Protein AF-A0A1I1U5P0-F1 (afdb_monomer)

pLDDT: mean 85.08, std 10.51, range [48.75, 95.44]

Structure (mmCIF, N/CA/C/O backbone):
data_AF-A0A1I1U5P0-F1
#
_entry.id   AF-A0A1I1U5P0-F1
#
loop_
_atom_site.group_PDB
_atom_site.id
_atom_site.type_symbol
_atom_site.label_atom_id
_atom_site.label_alt_id
_atom_site.label_comp_id
_atom_site.label_asym_id
_atom_site.label_entity_id
_atom_site.label_seq_id
_atom_site.pdbx_PDB_ins_code
_atom_site.Cartn_x
_atom_site.Cartn_y
_atom_site.Cartn_z
_atom_site.occupancy
_atom_site.B_iso_or_equiv
_atom_site.auth_seq_id
_atom_site.auth_comp_id
_atom_site.auth_asym_id
_atom_site.auth_atom_id
_atom_site.pdbx_PDB_model_num
ATOM 1 N N . MET A 1 1 ? -3.506 0.419 19.852 1.00 62.25 1 MET A N 1
ATOM 2 C CA . MET A 1 1 ? -2.044 0.304 19.622 1.00 62.25 1 MET A CA 1
ATOM 3 C C . MET A 1 1 ? -1.737 -0.505 18.362 1.00 62.25 1 MET A C 1
ATOM 5 O O . MET A 1 1 ? -1.015 0.006 17.521 1.00 62.25 1 MET A O 1
ATOM 9 N N . TYR A 1 2 ? -2.339 -1.690 18.189 1.00 79.56 2 TYR A N 1
ATOM 10 C CA . TYR A 1 2 ? -2.153 -2.551 17.010 1.00 79.56 2 TYR A CA 1
ATOM 11 C C . TYR A 1 2 ? -2.487 -1.866 15.668 1.00 79.56 2 TYR A C 1
ATOM 13 O O . TYR A 1 2 ? -1.606 -1.749 14.824 1.00 79.56 2 TYR A O 1
ATOM 21 N N . TYR A 1 3 ? -3.692 -1.298 15.516 1.00 82.94 3 TYR A N 1
ATOM 22 C CA . TYR A 1 3 ? -4.115 -0.621 14.277 1.00 82.94 3 TYR A CA 1
ATOM 23 C C . TYR A 1 3 ? -3.180 0.520 13.841 1.00 82.94 3 TYR A C 1
ATOM 25 O O . TYR A 1 3 ? -2.839 0.634 12.667 1.00 82.94 3 TYR A O 1
ATOM 33 N N . ASN A 1 4 ? -2.673 1.309 14.794 1.00 86.25 4 ASN A N 1
ATOM 34 C CA . ASN A 1 4 ? -1.727 2.390 14.511 1.00 86.25 4 ASN A CA 1
ATOM 35 C C . ASN A 1 4 ? -0.380 1.866 13.972 1.00 86.25 4 ASN A C 1
ATOM 37 O O . ASN A 1 4 ? 0.162 2.409 13.012 1.00 86.25 4 ASN A O 1
ATOM 41 N N . THR A 1 5 ? 0.160 0.793 14.560 1.00 88.62 5 THR A N 1
ATOM 42 C CA . THR A 1 5 ? 1.395 0.162 14.068 1.00 88.62 5 THR A CA 1
ATOM 43 C C . THR A 1 5 ? 1.190 -0.443 12.680 1.00 88.62 5 THR A C 1
ATOM 45 O O . THR A 1 5 ? 2.009 -0.208 11.792 1.00 88.62 5 THR A O 1
ATOM 48 N N . THR A 1 6 ? 0.076 -1.145 12.458 1.00 90.12 6 THR A N 1
ATOM 49 C CA . THR A 1 6 ? -0.260 -1.734 11.154 1.00 90.12 6 THR A CA 1
ATOM 50 C C . THR A 1 6 ? -0.375 -0.663 10.069 1.00 90.12 6 THR A C 1
ATOM 52 O O . THR A 1 6 ? 0.238 -0.801 9.013 1.00 90.12 6 THR A O 1
ATOM 55 N N . ARG A 1 7 ? -1.058 0.458 10.341 1.00 91.56 7 ARG A N 1
ATOM 56 C CA . ARG A 1 7 ? -1.142 1.592 9.401 1.00 91.56 7 ARG A CA 1
ATOM 57 C C . ARG A 1 7 ? 0.231 2.162 9.046 1.00 91.56 7 ARG A C 1
ATOM 59 O O . ARG A 1 7 ? 0.498 2.397 7.873 1.00 91.56 7 ARG A O 1
ATOM 66 N N . LYS A 1 8 ? 1.130 2.333 10.024 1.00 93.12 8 LYS A N 1
ATOM 67 C CA . LYS A 1 8 ? 2.503 2.807 9.761 1.00 93.12 8 LYS A CA 1
ATOM 68 C C . LYS A 1 8 ? 3.268 1.876 8.822 1.00 93.12 8 LYS A C 1
ATOM 70 O O . LYS A 1 8 ? 3.909 2.362 7.896 1.00 93.12 8 LYS A O 1
ATOM 75 N N . ILE A 1 9 ? 3.177 0.561 9.029 1.00 93.38 9 ILE A N 1
ATOM 76 C CA . ILE A 1 9 ? 3.821 -0.427 8.148 1.00 93.38 9 ILE A CA 1
ATOM 77 C C . ILE A 1 9 ? 3.258 -0.317 6.727 1.00 93.38 9 ILE A C 1
ATOM 79 O O . ILE A 1 9 ? 4.020 -0.277 5.763 1.00 93.38 9 ILE A O 1
ATOM 83 N N . LEU A 1 10 ? 1.935 -0.201 6.593 1.00 93.00 10 LEU A N 1
ATOM 84 C CA . LEU A 1 10 ? 1.284 -0.055 5.291 1.00 93.00 10 LEU A CA 1
ATOM 85 C C . LEU A 1 10 ? 1.695 1.238 4.576 1.00 93.00 10 LEU A C 1
ATOM 87 O O . LEU A 1 10 ? 1.953 1.202 3.375 1.00 93.00 10 LEU A O 1
ATOM 91 N N . TYR A 1 11 ? 1.849 2.354 5.293 1.00 94.44 11 TYR A N 1
ATOM 92 C CA . TYR A 1 11 ? 2.384 3.586 4.706 1.00 94.44 11 TYR A CA 1
ATOM 93 C C . TYR A 1 11 ? 3.827 3.429 4.223 1.00 94.44 11 TYR A C 1
ATOM 95 O O . TYR A 1 11 ? 4.143 3.872 3.121 1.00 94.44 11 TYR A O 1
ATOM 103 N N . VAL A 1 12 ? 4.691 2.763 4.995 1.00 94.88 12 VAL A N 1
ATOM 104 C CA . VAL A 1 12 ? 6.068 2.464 4.562 1.00 94.88 12 VAL A CA 1
ATOM 105 C C . VAL A 1 12 ? 6.063 1.592 3.305 1.00 94.88 12 VAL A C 1
ATOM 107 O O . VAL A 1 12 ? 6.826 1.852 2.378 1.00 94.88 12 VAL A O 1
ATOM 110 N N . MET A 1 13 ? 5.168 0.607 3.227 1.00 93.25 13 MET A N 1
ATOM 111 C CA . MET A 1 13 ? 5.021 -0.252 2.051 1.00 93.25 13 MET A CA 1
ATOM 112 C C . MET A 1 13 ? 4.555 0.529 0.813 1.00 93.25 13 MET A C 1
ATOM 114 O O . MET A 1 13 ? 5.105 0.349 -0.273 1.00 93.25 13 MET A O 1
ATOM 118 N N . ILE A 1 14 ? 3.593 1.442 0.974 1.00 93.94 14 ILE A N 1
ATOM 119 C CA . ILE A 1 14 ? 3.137 2.338 -0.099 1.00 93.94 14 ILE A CA 1
ATOM 120 C C . ILE A 1 14 ? 4.283 3.239 -0.572 1.00 93.94 14 ILE A C 1
ATOM 122 O O . ILE A 1 14 ? 4.497 3.359 -1.778 1.00 93.94 14 ILE A O 1
ATOM 126 N N . LEU A 1 15 ? 5.037 3.835 0.357 1.00 95.44 15 LEU A N 1
ATOM 127 C CA . LEU A 1 15 ? 6.191 4.681 0.044 1.00 95.44 15 LEU A CA 1
ATOM 128 C C . LEU A 1 15 ? 7.284 3.905 -0.695 1.00 95.44 15 LEU A C 1
ATOM 130 O O . LEU A 1 15 ? 7.833 4.418 -1.666 1.00 95.44 15 LEU A O 1
ATOM 134 N N . ALA A 1 16 ? 7.560 2.663 -0.293 1.00 93.69 16 ALA A N 1
ATOM 135 C CA . ALA A 1 16 ? 8.489 1.790 -1.004 1.00 93.69 16 ALA A CA 1
ATOM 136 C C . ALA A 1 16 ? 8.010 1.500 -2.437 1.00 93.69 16 ALA A C 1
ATOM 138 O O . ALA A 1 16 ? 8.808 1.547 -3.372 1.00 93.69 16 ALA A O 1
ATOM 139 N N . GLY A 1 17 ? 6.707 1.269 -2.630 1.00 93.38 17 GLY A N 1
ATOM 140 C CA . GLY A 1 17 ? 6.117 1.087 -3.959 1.00 93.38 17 GLY A CA 1
ATOM 141 C C . GLY A 1 17 ? 6.270 2.328 -4.842 1.00 93.38 17 GLY A C 1
ATOM 142 O O . GLY A 1 17 ? 6.754 2.227 -5.968 1.00 93.38 17 GLY A O 1
ATOM 143 N N . ILE A 1 18 ? 5.976 3.515 -4.302 1.00 93.69 18 ILE A N 1
ATOM 144 C CA . ILE A 1 18 ? 6.173 4.799 -4.996 1.00 93.69 18 ILE A CA 1
ATOM 145 C C . ILE A 1 18 ? 7.649 5.003 -5.353 1.00 93.69 18 ILE A C 1
ATOM 147 O O . ILE A 1 18 ? 7.965 5.404 -6.472 1.00 93.69 18 ILE A O 1
ATOM 151 N N . PHE A 1 19 ? 8.563 4.689 -4.433 1.00 94.00 19 PHE A N 1
ATOM 152 C CA . PHE A 1 19 ? 9.998 4.795 -4.677 1.00 94.00 19 PHE A CA 1
ATOM 153 C C . PHE A 1 19 ? 10.450 3.895 -5.834 1.00 94.00 19 PHE A C 1
ATOM 155 O O . PHE A 1 19 ? 11.198 4.347 -6.697 1.00 94.00 19 PHE A O 1
ATOM 162 N N . LEU A 1 20 ? 9.950 2.657 -5.913 1.00 90.94 20 LEU A N 1
ATOM 163 C CA . LEU A 1 20 ? 10.234 1.743 -7.027 1.00 90.94 20 LEU A CA 1
ATOM 164 C C . LEU A 1 20 ? 9.703 2.264 -8.369 1.00 90.94 20 LEU A C 1
ATOM 166 O O . LEU A 1 20 ? 10.385 2.128 -9.387 1.00 90.94 20 LEU A O 1
ATOM 170 N N . ILE A 1 21 ? 8.527 2.899 -8.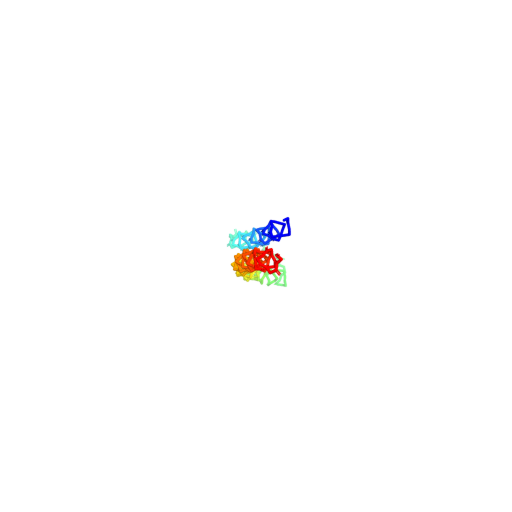373 1.00 91.00 21 ILE A N 1
ATOM 171 C CA . ILE A 1 21 ? 7.966 3.547 -9.567 1.00 91.00 21 ILE A CA 1
ATOM 172 C C . ILE A 1 21 ? 8.879 4.681 -10.033 1.00 91.00 21 ILE A C 1
ATOM 174 O O . ILE A 1 21 ? 9.285 4.701 -11.195 1.00 91.00 21 ILE A O 1
ATOM 178 N N . ILE A 1 22 ? 9.246 5.590 -9.126 1.00 90.75 22 ILE A N 1
AT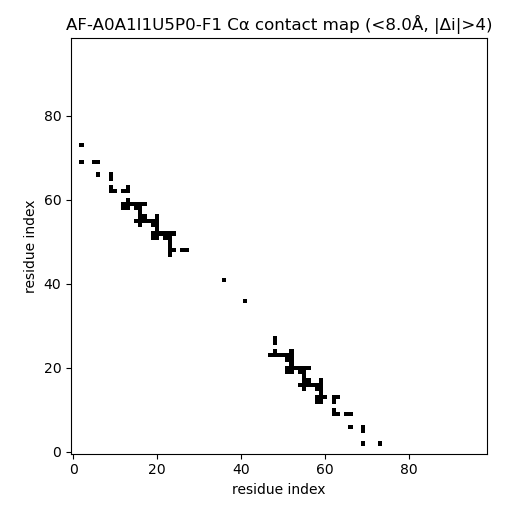OM 179 C CA . ILE A 1 22 ? 10.131 6.720 -9.439 1.00 90.75 22 ILE A CA 1
ATOM 180 C C . ILE A 1 22 ? 11.486 6.210 -9.928 1.00 90.75 22 ILE A C 1
ATOM 182 O O . ILE A 1 22 ? 11.986 6.700 -10.934 1.00 90.75 22 ILE A O 1
ATOM 186 N N . PHE A 1 23 ? 12.063 5.204 -9.271 1.00 87.81 23 PHE A N 1
ATOM 187 C CA . PHE A 1 23 ? 13.357 4.636 -9.646 1.00 87.81 23 PHE A CA 1
ATOM 188 C C . PHE A 1 23 ? 13.330 3.986 -11.036 1.00 87.81 23 PHE A C 1
ATOM 190 O O . PHE A 1 23 ? 14.236 4.192 -11.846 1.00 87.81 23 PHE A O 1
ATOM 197 N N . GLY A 1 24 ? 12.272 3.239 -11.351 1.00 84.44 24 GLY A N 1
ATOM 198 C CA . GLY A 1 24 ? 12.112 2.641 -12.671 1.00 84.44 24 GLY A CA 1
ATOM 199 C C . GLY A 1 24 ? 11.864 3.672 -13.778 1.00 84.44 24 GLY A C 1
ATOM 200 O O . GLY A 1 24 ? 12.412 3.533 -14.870 1.00 84.44 24 GLY A O 1
ATOM 201 N N . ILE A 1 25 ? 11.120 4.750 -13.495 1.00 84.56 25 ILE A N 1
ATOM 202 C CA . ILE A 1 25 ? 10.949 5.882 -14.424 1.00 84.56 25 ILE A CA 1
ATOM 203 C C . ILE A 1 25 ? 12.243 6.694 -14.551 1.00 84.56 25 ILE A C 1
ATOM 205 O O . ILE A 1 25 ? 12.575 7.161 -15.633 1.00 84.56 25 ILE A O 1
ATOM 209 N N . TRP A 1 26 ? 13.034 6.831 -13.491 1.00 83.62 26 TRP A N 1
ATOM 210 C CA . TRP A 1 26 ? 14.345 7.474 -13.578 1.00 83.62 26 TRP A CA 1
ATOM 211 C C . TRP A 1 26 ? 15.259 6.718 -14.544 1.00 83.62 26 TRP A C 1
ATOM 213 O O . TRP A 1 26 ? 15.946 7.321 -15.367 1.00 83.62 26 TRP A O 1
ATOM 223 N N . GLN A 1 27 ? 15.206 5.385 -14.521 1.00 76.69 27 GLN A N 1
ATOM 224 C CA . GLN A 1 27 ? 15.882 4.557 -15.518 1.00 76.69 27 GLN A CA 1
ATOM 225 C C . GLN A 1 27 ? 15.349 4.755 -16.944 1.00 76.69 27 GLN A C 1
ATOM 227 O O . GLN A 1 27 ? 16.023 4.314 -17.875 1.00 76.69 27 GLN A O 1
ATOM 232 N N . TYR A 1 28 ? 14.200 5.420 -17.157 1.00 72.06 28 TYR A N 1
ATOM 233 C CA . TYR A 1 28 ? 13.732 5.842 -18.484 1.00 72.06 28 TYR A CA 1
ATOM 234 C C . TYR A 1 28 ? 14.559 6.963 -19.123 1.00 72.06 28 TYR A C 1
ATOM 236 O O . TYR A 1 28 ? 14.570 7.067 -20.354 1.00 72.06 28 TYR A O 1
ATOM 244 N N . PHE A 1 29 ? 15.324 7.732 -18.343 1.00 70.94 29 PHE A N 1
ATOM 245 C CA . PHE A 1 29 ? 16.211 8.747 -18.906 1.00 70.94 29 PHE A CA 1
ATOM 246 C C . PHE A 1 29 ? 17.327 8.104 -19.743 1.00 70.94 29 PHE A C 1
ATOM 248 O O . PHE A 1 29 ? 17.925 7.111 -19.308 1.00 70.94 29 PHE A O 1
ATOM 255 N N . PRO A 1 30 ? 17.608 8.633 -20.950 1.00 60.56 30 PRO A N 1
ATOM 256 C CA . PRO A 1 30 ? 18.661 8.116 -21.808 1.00 60.56 30 PRO A CA 1
ATOM 257 C C . PRO A 1 30 ? 20.007 8.322 -21.116 1.00 60.56 30 PRO A C 1
ATOM 259 O O . PRO A 1 30 ? 20.502 9.439 -21.001 1.00 60.56 30 PRO A O 1
ATOM 262 N N . HIS A 1 31 ? 20.586 7.228 -20.633 1.00 62.56 31 HIS A N 1
ATOM 263 C CA . HIS A 1 31 ? 21.988 7.191 -20.256 1.00 62.56 31 HIS A CA 1
ATOM 264 C C . HIS A 1 31 ? 22.753 6.817 -21.523 1.00 62.56 31 HIS A C 1
ATOM 266 O O . HIS A 1 31 ? 22.375 5.873 -22.216 1.00 62.56 31 HIS A O 1
ATOM 272 N N . SER A 1 32 ? 23.775 7.587 -21.879 1.00 59.91 32 SER A N 1
ATOM 273 C CA . SER A 1 32 ? 24.649 7.284 -23.008 1.00 59.91 32 SER A CA 1
ATOM 274 C C . SER A 1 32 ? 25.349 5.947 -22.755 1.00 59.91 32 SER A C 1
ATOM 276 O O . SER A 1 32 ? 26.286 5.861 -21.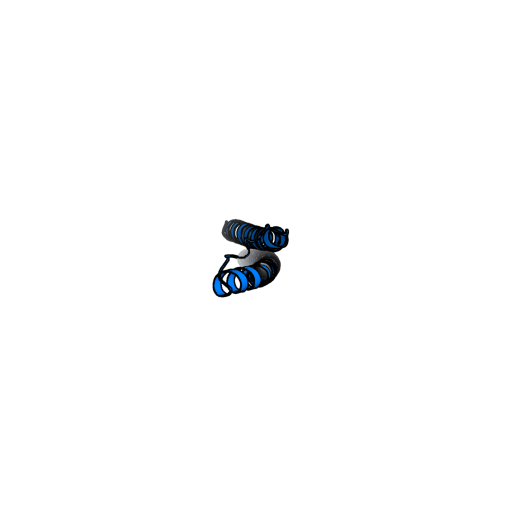965 1.00 59.91 32 SER A O 1
ATOM 278 N N . TYR A 1 33 ? 24.861 4.884 -23.394 1.00 63.62 33 TYR A N 1
ATOM 279 C CA . TYR A 1 33 ? 25.516 3.581 -23.374 1.00 63.62 33 TYR A CA 1
ATOM 280 C C . TYR A 1 33 ? 26.675 3.601 -24.371 1.00 63.62 33 TYR A C 1
ATOM 282 O O . TYR A 1 33 ? 26.509 4.039 -25.510 1.00 63.62 33 TYR A O 1
ATOM 290 N N . SER A 1 34 ? 27.851 3.140 -23.942 1.00 67.94 34 SER A N 1
ATOM 291 C CA . SER A 1 34 ? 28.965 2.899 -24.861 1.00 67.94 34 SER A CA 1
ATOM 292 C C . SER A 1 34 ? 28.576 1.786 -25.837 1.00 67.94 34 SER A C 1
ATOM 294 O O . SER A 1 34 ? 27.907 0.824 -25.451 1.00 67.94 34 SER A O 1
ATOM 296 N N . SER A 1 35 ? 29.023 1.862 -27.089 1.00 65.44 35 SER A N 1
ATOM 297 C CA . SER A 1 35 ? 28.843 0.780 -28.070 1.00 65.44 35 SER A CA 1
ATOM 298 C C . SER A 1 35 ? 29.515 -0.537 -27.653 1.00 65.44 35 SER A C 1
ATOM 300 O O . SER A 1 35 ? 29.267 -1.567 -28.265 1.00 65.44 35 SER A O 1
ATOM 302 N N . GLU A 1 36 ? 30.351 -0.512 -26.612 1.00 75.19 36 GLU A N 1
ATOM 303 C CA . GLU A 1 36 ? 31.035 -1.678 -26.041 1.00 75.19 36 GLU A CA 1
ATOM 304 C C . GLU A 1 36 ? 30.215 -2.409 -24.962 1.00 75.19 36 GLU A C 1
ATOM 306 O O . GLU A 1 36 ? 30.673 -3.404 -24.398 1.00 75.19 36 GLU A O 1
ATOM 311 N N . THR A 1 37 ? 29.013 -1.926 -24.625 1.00 73.88 37 THR A N 1
ATOM 312 C CA . THR A 1 37 ? 28.207 -2.543 -23.562 1.00 73.88 37 THR A CA 1
ATOM 313 C C . THR A 1 37 ? 27.661 -3.902 -24.030 1.00 73.88 37 THR A C 1
ATOM 315 O O . THR A 1 37 ? 26.985 -3.940 -25.056 1.00 73.88 37 THR A O 1
ATOM 318 N N . PRO A 1 38 ? 27.883 -5.014 -23.300 1.00 79.94 38 PRO A N 1
ATOM 319 C CA . PRO A 1 38 ? 27.386 -6.326 -23.715 1.00 79.94 38 PRO A CA 1
ATOM 320 C C . PRO A 1 38 ? 25.854 -6.375 -23.807 1.00 79.94 38 PRO A C 1
ATOM 322 O O . PRO A 1 38 ? 25.161 -5.872 -22.916 1.00 79.94 38 PRO A O 1
ATOM 325 N N . ASP A 1 39 ? 25.321 -7.069 -24.817 1.00 76.06 39 ASP A N 1
ATOM 326 C CA . ASP A 1 39 ? 23.871 -7.200 -25.052 1.00 76.06 39 ASP A CA 1
ATOM 327 C C . ASP A 1 39 ? 23.105 -7.732 -23.831 1.00 76.06 39 ASP A C 1
ATOM 329 O O . ASP A 1 39 ? 22.004 -7.276 -23.520 1.00 76.06 39 ASP A O 1
ATOM 333 N N . SER A 1 40 ? 23.703 -8.659 -23.077 1.00 77.19 40 SER A N 1
ATOM 334 C CA . SER A 1 40 ? 23.115 -9.204 -21.847 1.00 77.19 40 SER A CA 1
ATOM 335 C C . SER A 1 40 ? 22.906 -8.134 -20.767 1.00 77.19 40 SER A C 1
ATOM 337 O O . SER A 1 40 ? 21.892 -8.138 -20.062 1.00 77.19 40 SER A O 1
ATOM 339 N N . VAL A 1 41 ? 23.831 -7.177 -20.660 1.00 75.62 41 VAL A N 1
ATOM 340 C CA . VAL A 1 41 ? 23.752 -6.058 -19.715 1.00 75.62 41 VAL A CA 1
ATOM 341 C C . VAL A 1 41 ? 22.648 -5.098 -20.148 1.00 75.62 41 VAL A C 1
ATOM 343 O O . VAL A 1 41 ? 21.813 -4.728 -19.317 1.00 75.62 41 VAL A O 1
ATOM 346 N N . PHE A 1 42 ? 22.584 -4.775 -21.443 1.00 73.44 42 PHE A N 1
ATOM 347 C CA . PHE A 1 42 ? 21.549 -3.922 -22.032 1.00 73.44 42 PHE A CA 1
ATOM 348 C C . PHE A 1 42 ? 20.137 -4.507 -21.853 1.00 73.44 42 PHE A C 1
ATOM 350 O O . PHE A 1 42 ? 19.209 -3.813 -21.421 1.00 73.44 42 PHE A O 1
ATOM 357 N N . MET A 1 43 ? 19.981 -5.810 -22.096 1.00 76.12 43 MET A N 1
ATOM 358 C CA . MET A 1 43 ? 18.712 -6.521 -21.928 1.00 76.12 43 MET A CA 1
ATOM 359 C C . MET A 1 43 ? 18.277 -6.556 -20.455 1.00 76.12 43 MET A C 1
ATOM 361 O O . MET A 1 43 ? 17.110 -6.304 -20.151 1.00 76.12 43 MET A O 1
ATOM 365 N N . SER A 1 44 ? 19.214 -6.769 -19.521 1.00 77.81 44 SER A N 1
ATOM 366 C CA . SER A 1 44 ? 18.920 -6.730 -18.079 1.00 77.81 44 SER A CA 1
ATOM 367 C C . SER A 1 44 ? 18.465 -5.345 -17.604 1.00 77.81 44 SER A C 1
ATOM 369 O O . SER A 1 44 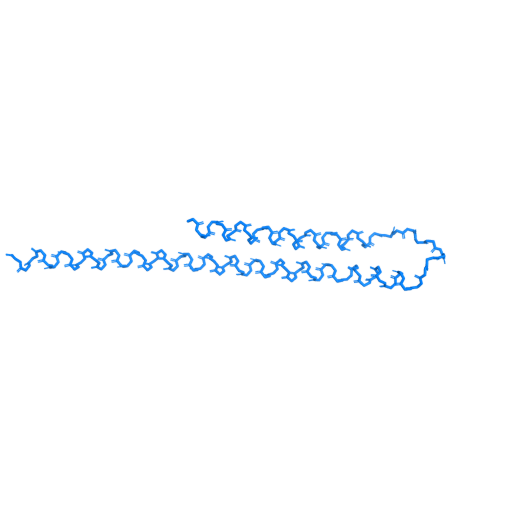? 17.574 -5.239 -16.758 1.00 77.81 44 SER A O 1
ATOM 371 N N . LEU A 1 45 ? 19.048 -4.276 -18.155 1.00 75.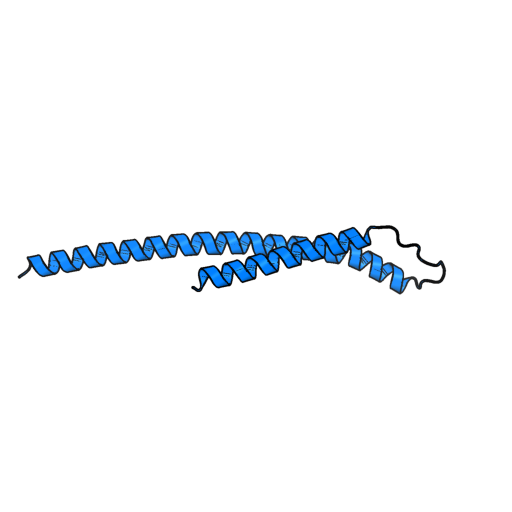06 45 LEU A N 1
ATOM 372 C CA . LEU A 1 45 ? 18.696 -2.899 -17.813 1.00 75.06 45 LEU A CA 1
ATOM 373 C C . LEU A 1 45 ? 17.296 -2.553 -18.318 1.00 75.06 45 LEU A C 1
ATOM 375 O O . LEU A 1 45 ? 16.483 -1.993 -17.582 1.00 75.06 45 LEU A O 1
ATOM 379 N N . THR A 1 46 ? 17.003 -2.952 -19.554 1.00 75.56 46 THR A N 1
ATOM 380 C CA . THR A 1 46 ? 15.691 -2.760 -20.178 1.00 75.56 46 THR A CA 1
ATOM 381 C C . THR A 1 46 ? 14.607 -3.536 -19.430 1.00 75.56 46 THR A C 1
ATOM 383 O O . THR A 1 46 ? 13.524 -3.008 -19.186 1.00 75.5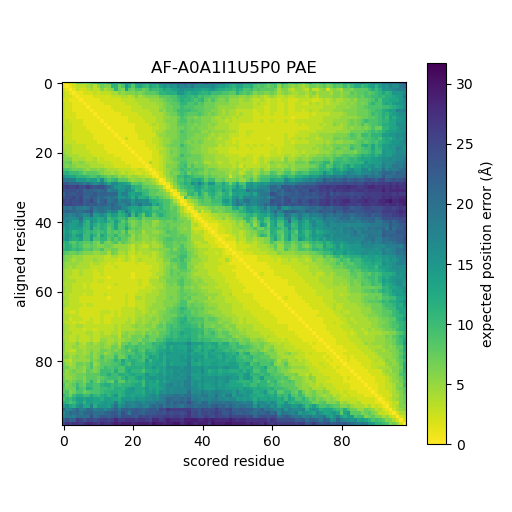6 46 THR A O 1
ATOM 386 N N . ALA A 1 47 ? 14.908 -4.756 -18.976 1.00 81.19 47 ALA A N 1
ATOM 387 C CA . ALA A 1 47 ? 13.995 -5.535 -18.146 1.00 81.19 47 ALA A CA 1
ATOM 388 C C . ALA A 1 47 ? 13.723 -4.849 -16.795 1.00 81.19 47 ALA A C 1
ATOM 390 O O . ALA A 1 47 ? 12.565 -4.686 -16.412 1.00 81.19 47 ALA A O 1
ATOM 391 N N . LYS A 1 48 ? 14.762 -4.378 -16.089 1.00 80.62 48 LYS A N 1
ATOM 392 C CA . LYS A 1 48 ? 14.622 -3.665 -14.800 1.00 80.62 48 LYS A CA 1
ATOM 393 C C . LYS A 1 48 ? 13.770 -2.399 -14.913 1.00 80.62 48 LYS A C 1
ATOM 395 O O . LYS A 1 48 ? 12.935 -2.153 -14.043 1.00 80.62 48 LYS A O 1
ATOM 400 N N . ARG A 1 49 ? 13.919 -1.662 -16.015 1.00 80.25 49 ARG A N 1
ATOM 401 C CA . ARG A 1 49 ? 13.137 -0.463 -16.346 1.00 80.25 49 ARG A CA 1
ATOM 402 C C . ARG A 1 49 ? 11.625 -0.737 -16.414 1.00 80.25 49 ARG A C 1
ATOM 404 O O . ARG A 1 49 ? 10.839 0.155 -16.114 1.00 80.25 49 ARG A O 1
ATOM 411 N N . VAL A 1 50 ? 11.207 -1.951 -16.776 1.00 84.00 50 VAL A N 1
ATOM 412 C CA . VAL A 1 50 ? 9.786 -2.350 -16.806 1.00 84.00 50 VAL A CA 1
ATOM 413 C C . VAL A 1 50 ? 9.366 -3.020 -15.501 1.00 84.00 50 VAL A C 1
ATOM 415 O O . VAL A 1 50 ? 8.297 -2.725 -14.974 1.00 84.00 50 VAL A O 1
ATOM 418 N N . VAL A 1 51 ? 10.210 -3.892 -14.949 1.00 87.31 51 VAL A N 1
ATOM 419 C CA . VAL A 1 51 ? 9.882 -4.680 -13.755 1.00 87.31 51 VAL A CA 1
ATOM 420 C C . VAL A 1 51 ? 9.752 -3.800 -12.511 1.00 87.31 51 VAL A C 1
ATOM 422 O O . VAL A 1 51 ? 8.795 -3.976 -11.761 1.00 87.31 51 VAL A O 1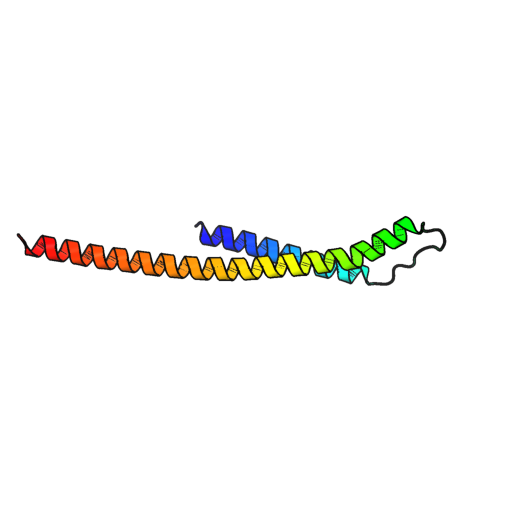
ATOM 425 N N . PHE A 1 52 ? 10.650 -2.832 -12.284 1.00 86.94 52 PHE A N 1
ATOM 426 C CA . PHE A 1 52 ? 10.594 -2.004 -11.071 1.00 86.94 52 PHE A CA 1
ATOM 427 C C . PHE A 1 52 ? 9.325 -1.145 -10.964 1.00 86.94 52 PHE A C 1
ATOM 429 O O . PHE A 1 52 ? 8.690 -1.204 -9.907 1.00 86.94 52 PHE A O 1
ATOM 436 N N . PRO A 1 53 ? 8.879 -0.421 -12.012 1.00 89.44 53 PRO A N 1
ATOM 437 C CA . PRO A 1 53 ? 7.603 0.285 -11.955 1.00 89.44 53 PRO A CA 1
ATOM 438 C C . PRO A 1 53 ? 6.422 -0.648 -11.725 1.00 89.44 53 PRO A C 1
ATOM 440 O O . PRO A 1 53 ? 5.538 -0.332 -10.935 1.00 89.44 53 PRO A O 1
ATOM 443 N N . LEU A 1 54 ? 6.416 -1.811 -12.377 1.00 91.25 54 LEU A N 1
ATOM 444 C CA . LEU A 1 54 ? 5.302 -2.752 -12.306 1.00 91.25 54 LEU A CA 1
ATOM 445 C C . LEU A 1 54 ? 5.169 -3.349 -10.898 1.00 91.25 54 LEU A C 1
ATOM 447 O O . LEU A 1 54 ? 4.079 -3.354 -10.327 1.00 91.25 54 LEU A O 1
ATOM 451 N N . VAL A 1 55 ? 6.291 -3.755 -10.295 1.00 92.81 55 VAL A N 1
ATOM 452 C CA . VAL A 1 55 ? 6.346 -4.194 -8.891 1.00 92.81 55 VAL A CA 1
ATOM 453 C C . VAL A 1 55 ? 5.946 -3.059 -7.950 1.00 92.81 55 VAL A C 1
ATOM 455 O O . VAL A 1 55 ? 5.188 -3.291 -7.011 1.00 92.81 55 VAL A O 1
ATOM 458 N N . GLY A 1 56 ? 6.402 -1.833 -8.211 1.00 92.38 56 GLY A N 1
ATOM 459 C CA . GLY A 1 56 ? 6.032 -0.663 -7.420 1.00 92.38 56 GLY A CA 1
ATOM 460 C C . GLY A 1 56 ? 4.525 -0.394 -7.427 1.00 92.38 56 GLY A C 1
ATOM 461 O O . GLY A 1 56 ? 3.934 -0.230 -6.361 1.00 92.38 56 GLY A O 1
ATOM 462 N N . VAL A 1 57 ? 3.878 -0.451 -8.597 1.00 94.00 57 VAL A N 1
ATOM 463 C CA . VAL A 1 57 ? 2.417 -0.305 -8.737 1.00 94.00 57 VAL A CA 1
ATOM 464 C C . VAL A 1 57 ? 1.676 -1.393 -7.963 1.00 94.00 57 VAL A C 1
ATOM 466 O O . VAL A 1 57 ? 0.747 -1.080 -7.218 1.00 94.00 57 VAL A O 1
ATOM 469 N N . ILE A 1 58 ? 2.097 -2.656 -8.093 1.00 94.12 58 ILE A N 1
ATOM 470 C CA . ILE A 1 58 ? 1.486 -3.780 -7.368 1.00 94.12 58 ILE A CA 1
ATOM 471 C C . ILE A 1 58 ? 1.610 -3.570 -5.855 1.00 94.12 58 ILE A C 1
ATOM 473 O O . ILE A 1 58 ? 0.622 -3.687 -5.130 1.00 94.12 58 ILE A O 1
ATOM 477 N N . LEU A 1 59 ? 2.802 -3.215 -5.373 1.00 93.38 59 LEU A N 1
ATOM 478 C CA . LEU A 1 59 ? 3.064 -3.014 -3.949 1.00 93.38 59 LEU A CA 1
ATOM 479 C C . LEU A 1 59 ? 2.231 -1.858 -3.377 1.00 93.38 59 LEU A C 1
ATOM 481 O O . LEU A 1 59 ? 1.622 -1.992 -2.313 1.00 93.38 59 LEU A O 1
ATOM 485 N N . THR A 1 60 ? 2.145 -0.743 -4.106 1.00 94.38 60 THR A N 1
ATOM 486 C CA . THR A 1 60 ? 1.302 0.400 -3.739 1.00 94.38 60 THR A CA 1
ATOM 487 C C . THR A 1 60 ? -0.180 0.021 -3.718 1.00 94.38 60 THR A C 1
ATOM 489 O O . THR A 1 60 ? -0.874 0.356 -2.758 1.00 94.38 60 THR A O 1
ATOM 492 N N . ALA A 1 61 ? -0.671 -0.715 -4.718 1.00 94.44 61 ALA A N 1
ATOM 493 C CA . ALA A 1 61 ? -2.067 -1.151 -4.780 1.00 94.44 61 ALA A CA 1
ATOM 494 C C . ALA A 1 61 ? -2.439 -2.077 -3.610 1.00 94.44 61 ALA A C 1
ATOM 496 O O . ALA A 1 61 ? -3.478 -1.881 -2.970 1.00 94.44 61 ALA A O 1
ATOM 497 N N . ILE A 1 62 ? -1.573 -3.040 -3.281 1.00 94.75 62 ILE A N 1
ATOM 498 C CA . ILE A 1 62 ? -1.750 -3.925 -2.121 1.00 94.75 62 ILE A CA 1
ATOM 499 C C . ILE A 1 62 ? -1.765 -3.103 -0.830 1.00 94.75 62 ILE A C 1
ATOM 501 O O . ILE A 1 62 ? -2.654 -3.284 0.000 1.00 94.75 62 ILE A O 1
ATOM 505 N N . GLY A 1 63 ? -0.833 -2.159 -0.676 1.00 92.31 63 GLY A N 1
ATOM 506 C CA . GLY A 1 63 ? -0.760 -1.306 0.510 1.00 92.31 63 GLY A CA 1
ATOM 507 C C . GLY A 1 63 ? -2.010 -0.466 0.724 1.00 92.31 63 GLY A C 1
ATOM 508 O O . GLY A 1 63 ? -2.538 -0.437 1.832 1.00 92.31 63 GLY A O 1
ATOM 509 N N . ILE A 1 64 ? -2.534 0.152 -0.336 1.00 93.56 64 ILE A N 1
ATOM 510 C CA . ILE A 1 64 ? -3.780 0.930 -0.277 1.00 93.56 64 ILE A CA 1
ATOM 511 C C . ILE A 1 64 ? -4.970 0.031 0.074 1.00 93.56 64 ILE A C 1
ATOM 513 O O . ILE A 1 64 ? -5.807 0.407 0.896 1.00 93.56 64 ILE A O 1
ATOM 517 N N . THR A 1 65 ? -5.051 -1.154 -0.531 1.00 94.81 65 THR A N 1
ATOM 518 C CA . THR A 1 65 ? -6.158 -2.095 -0.299 1.00 94.81 65 THR A CA 1
ATOM 519 C C . THR A 1 65 ? -6.174 -2.577 1.148 1.00 94.81 65 THR A C 1
ATOM 521 O O . THR A 1 65 ? -7.212 -2.533 1.805 1.00 94.81 65 THR A O 1
ATOM 524 N N . LEU A 1 66 ? -5.013 -2.965 1.679 1.00 93.25 66 LEU A N 1
ATOM 525 C CA . LEU A 1 66 ? -4.878 -3.368 3.076 1.00 93.25 66 LEU A CA 1
ATOM 526 C C . LEU A 1 66 ? -5.158 -2.214 4.038 1.00 93.25 66 LEU A C 1
ATOM 528 O O . LEU A 1 66 ? -5.720 -2.445 5.102 1.00 93.25 66 LEU A O 1
ATOM 532 N N . LEU A 1 67 ? -4.813 -0.977 3.671 1.00 93.44 67 LEU A N 1
ATOM 533 C CA . LEU A 1 67 ? -5.101 0.186 4.508 1.00 93.44 67 LEU A CA 1
ATOM 534 C C . LEU A 1 67 ? -6.610 0.394 4.661 1.00 93.44 67 LEU A C 1
ATOM 536 O O . LEU A 1 67 ? -7.091 0.550 5.779 1.00 93.44 67 LEU A O 1
ATOM 540 N N . LYS A 1 68 ? -7.364 0.285 3.559 1.00 93.44 68 LYS A N 1
ATOM 541 C CA . LYS A 1 68 ? -8.834 0.314 3.598 1.00 93.44 68 LYS A CA 1
ATOM 542 C C . LYS A 1 68 ? -9.410 -0.825 4.434 1.00 93.44 68 LYS A C 1
ATOM 544 O O . LYS A 1 68 ? -10.315 -0.598 5.224 1.00 93.44 68 LYS A O 1
ATOM 549 N N . PHE A 1 69 ? -8.870 -2.032 4.284 1.00 93.25 69 PHE A N 1
ATOM 550 C CA . PHE A 1 69 ? -9.317 -3.185 5.061 1.00 93.25 69 PHE A CA 1
ATOM 551 C C . PHE A 1 69 ? -9.100 -2.984 6.566 1.00 93.25 69 PHE A C 1
ATOM 553 O O . PHE A 1 69 ? -9.999 -3.233 7.361 1.00 93.25 69 PHE A O 1
ATOM 560 N N . VAL A 1 70 ? -7.929 -2.479 6.963 1.00 92.62 70 VAL A N 1
ATOM 561 C CA . VAL A 1 70 ? -7.626 -2.159 8.364 1.00 92.62 70 VAL A CA 1
ATOM 562 C C . VAL A 1 70 ? -8.594 -1.113 8.916 1.00 92.62 70 VAL A C 1
ATOM 564 O O . VAL A 1 70 ? -9.038 -1.248 10.054 1.00 92.62 70 VAL A O 1
ATOM 567 N N . ASP A 1 71 ? -8.941 -0.102 8.121 1.00 91.00 71 ASP A N 1
ATOM 568 C CA . ASP A 1 71 ? -9.906 0.925 8.518 1.00 91.00 71 ASP A CA 1
ATOM 569 C C . ASP A 1 71 ? -11.313 0.355 8.724 1.00 91.00 71 ASP A C 1
ATOM 571 O O . ASP A 1 71 ? -11.988 0.735 9.680 1.00 91.00 71 ASP A O 1
ATOM 575 N N . GLU A 1 72 ? -11.753 -0.559 7.859 1.00 93.06 72 GLU A N 1
ATOM 576 C CA . GLU A 1 72 ? -13.050 -1.235 7.984 1.00 93.06 72 GLU A CA 1
ATOM 577 C C . GLU A 1 72 ? -13.101 -2.089 9.259 1.00 93.06 72 GLU A C 1
ATOM 579 O O . GLU A 1 72 ? -13.999 -1.939 10.087 1.00 93.06 72 GLU A O 1
ATOM 584 N N . VAL A 1 73 ? -12.070 -2.908 9.480 1.00 92.56 73 VAL A N 1
ATOM 585 C CA . VAL A 1 73 ? -11.971 -3.792 10.650 1.00 92.56 73 VAL A CA 1
ATOM 586 C C . VAL A 1 73 ? -11.894 -2.994 11.954 1.00 92.56 73 VAL A C 1
ATOM 588 O O . VAL A 1 73 ? -12.495 -3.382 12.959 1.00 92.56 73 VAL A O 1
ATOM 591 N N . GLU A 1 74 ? -11.184 -1.864 11.969 1.00 92.19 74 GLU A N 1
ATOM 592 C CA . GLU A 1 74 ? -11.127 -0.989 13.143 1.00 92.19 74 GLU A CA 1
ATOM 593 C C . GLU A 1 74 ? -12.511 -0.416 13.480 1.00 92.19 74 GLU A C 1
ATOM 595 O O . GLU A 1 74 ? -12.905 -0.434 14.649 1.00 92.19 74 GLU A O 1
ATOM 600 N N . LYS A 1 75 ? -13.281 0.022 12.475 1.00 91.00 75 LYS A N 1
ATOM 6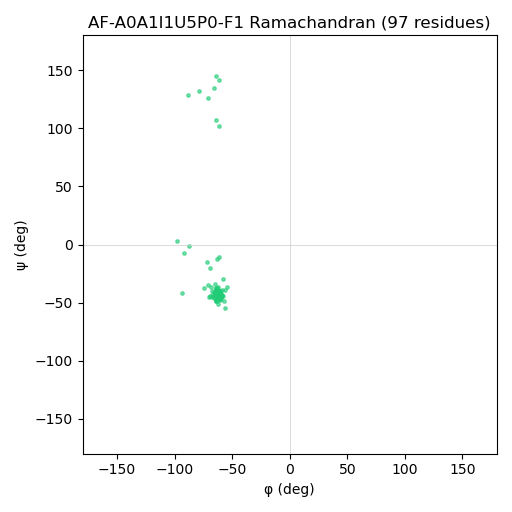01 C CA . LYS A 1 75 ? -14.655 0.515 12.672 1.00 91.00 75 LYS A CA 1
ATOM 602 C C . LYS A 1 75 ? -15.584 -0.571 13.204 1.00 91.00 75 LYS A C 1
ATOM 604 O O . LYS A 1 75 ? -16.286 -0.328 14.185 1.00 91.00 75 LYS A O 1
ATOM 609 N N . GLU A 1 76 ? -15.565 -1.760 12.605 1.00 91.50 76 GLU A N 1
ATOM 610 C CA . GLU A 1 76 ? -16.377 -2.891 13.070 1.00 91.50 76 GLU A CA 1
ATOM 611 C C . GLU A 1 76 ? -16.025 -3.276 14.510 1.00 91.50 76 GLU A C 1
ATOM 613 O O . GLU A 1 76 ? -16.911 -3.463 15.342 1.00 91.50 76 GLU A O 1
ATOM 618 N N . THR A 1 77 ? -14.732 -3.309 14.846 1.00 90.88 77 THR A N 1
ATOM 619 C CA . THR A 1 77 ? -14.270 -3.621 16.207 1.00 90.88 77 THR A CA 1
ATOM 620 C C . THR A 1 77 ? -14.799 -2.614 17.229 1.00 90.88 77 THR A C 1
ATOM 622 O O . THR A 1 77 ? -15.194 -3.000 18.331 1.00 90.88 77 THR A O 1
ATOM 625 N N . ILE A 1 78 ? -14.803 -1.320 16.890 1.00 90.81 78 ILE A N 1
ATOM 626 C CA . ILE A 1 78 ? -15.341 -0.269 17.763 1.00 90.81 78 ILE A CA 1
ATOM 627 C C . ILE A 1 78 ? -16.853 -0.444 17.930 1.00 90.81 78 ILE A C 1
ATOM 629 O O . ILE A 1 78 ? -17.330 -0.451 19.063 1.00 90.81 78 ILE A O 1
ATOM 633 N N . SER A 1 79 ? -17.583 -0.674 16.834 1.00 91.12 79 SER A N 1
ATOM 634 C CA . SER A 1 79 ? -19.032 -0.910 16.865 1.00 91.12 79 SER A CA 1
ATOM 635 C C . SER A 1 79 ? -19.399 -2.095 17.763 1.00 91.12 79 SER A C 1
ATOM 637 O O . SER A 1 79 ? -20.251 -1.972 18.642 1.00 91.12 79 SER A O 1
ATOM 639 N N . LEU A 1 80 ? -18.709 -3.228 17.602 1.00 92.50 80 LEU A N 1
ATOM 640 C CA . LEU A 1 80 ? -18.919 -4.423 18.424 1.00 92.50 80 LEU A CA 1
ATOM 641 C C . LEU A 1 80 ? -18.600 -4.164 19.899 1.00 92.50 80 LEU A C 1
ATOM 643 O O . LEU A 1 80 ? -19.307 -4.633 20.791 1.00 92.50 80 LEU A O 1
ATOM 647 N N . ARG A 1 81 ? -17.539 -3.401 20.182 1.00 90.75 81 ARG A N 1
ATOM 648 C CA . ARG A 1 81 ? -17.173 -3.041 21.554 1.00 90.75 81 ARG A CA 1
ATOM 649 C C . ARG A 1 81 ? -18.258 -2.196 22.220 1.00 90.75 81 ARG A C 1
ATOM 651 O O . ARG A 1 81 ? -18.573 -2.444 23.384 1.00 90.75 81 ARG A O 1
ATOM 658 N N . ASP A 1 82 ? -18.829 -1.240 21.501 1.00 91.94 82 ASP A N 1
ATOM 659 C CA . ASP A 1 82 ? -19.907 -0.392 22.010 1.00 91.94 82 ASP A CA 1
ATOM 660 C C . ASP A 1 82 ? -21.195 -1.191 22.240 1.00 91.94 82 ASP A C 1
ATOM 662 O O . ASP A 1 82 ? -21.839 -1.035 23.283 1.00 91.94 82 ASP A O 1
ATOM 666 N N . GLU A 1 83 ? -21.524 -2.117 21.337 1.00 91.56 83 GLU A N 1
ATOM 667 C CA . GLU A 1 83 ? -22.667 -3.021 21.487 1.00 91.56 83 GLU A CA 1
ATOM 668 C C . GLU A 1 83 ? -22.519 -3.932 22.715 1.00 91.56 83 GLU A C 1
ATOM 670 O O . GLU A 1 83 ? -23.441 -4.038 23.528 1.00 91.56 83 GLU A O 1
ATOM 675 N N . ILE A 1 84 ? -21.332 -4.509 22.935 1.00 92.31 84 ILE A N 1
ATOM 676 C CA . ILE A 1 84 ? -21.034 -5.317 24.129 1.00 92.31 84 ILE A CA 1
ATOM 677 C C . ILE A 1 84 ? -21.168 -4.481 25.408 1.00 92.31 84 ILE A C 1
ATOM 679 O O . ILE A 1 84 ? -21.743 -4.946 26.396 1.00 92.31 84 ILE A O 1
ATOM 683 N N . ILE A 1 85 ? -20.661 -3.243 25.418 1.00 92.69 85 ILE A N 1
ATOM 684 C CA . ILE A 1 85 ? -20.783 -2.342 26.575 1.00 92.69 85 ILE A CA 1
ATOM 685 C C . ILE A 1 85 ? -22.256 -2.022 26.854 1.00 92.69 85 ILE A C 1
ATOM 687 O O . ILE A 1 85 ? -22.676 -2.009 28.015 1.00 92.69 85 ILE A O 1
ATOM 691 N N . HIS A 1 86 ? -23.045 -1.774 25.811 1.00 91.62 86 HIS A N 1
ATOM 692 C CA . HIS A 1 86 ? -24.472 -1.499 25.929 1.00 91.62 86 HIS A CA 1
ATOM 693 C C . HIS A 1 86 ? -25.243 -2.705 26.484 1.00 91.62 86 HIS A C 1
ATOM 695 O O .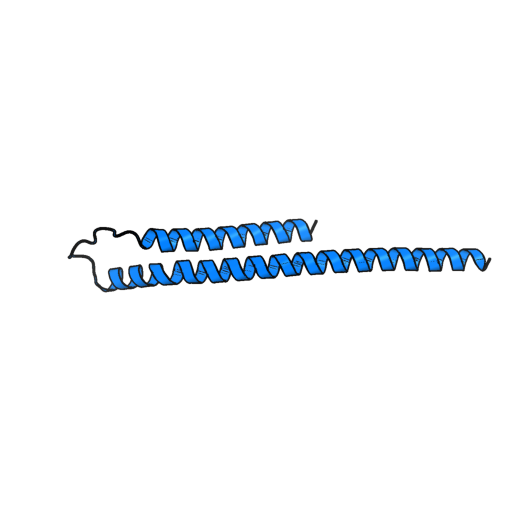 HIS A 1 86 ? -25.976 -2.569 27.467 1.00 91.62 86 HIS A O 1
ATOM 701 N N . LEU A 1 87 ? -25.019 -3.897 25.926 1.00 91.50 87 LEU A N 1
ATOM 702 C CA . LEU A 1 87 ? -25.625 -5.142 26.404 1.00 91.50 87 LEU A CA 1
ATOM 703 C C . LEU A 1 87 ? -25.247 -5.432 27.859 1.00 91.50 87 LEU A C 1
ATOM 705 O O . LEU A 1 87 ? -26.121 -5.747 28.667 1.00 91.50 87 LEU A O 1
ATOM 709 N N . ARG A 1 88 ? -23.975 -5.243 28.233 1.00 91.56 88 ARG A N 1
ATOM 710 C CA . ARG A 1 88 ? -23.517 -5.407 29.620 1.00 91.56 88 ARG A CA 1
ATOM 711 C C . ARG A 1 88 ? -24.283 -4.497 30.582 1.00 91.56 88 ARG A C 1
ATOM 713 O O . ARG A 1 88 ? -24.741 -4.969 31.619 1.00 91.56 88 ARG A O 1
ATOM 720 N N . LYS A 1 89 ? -24.484 -3.224 30.220 1.00 90.56 89 LYS A N 1
ATOM 721 C CA . LYS A 1 89 ? -25.271 -2.270 31.023 1.00 90.56 89 LYS A CA 1
ATOM 722 C C . LYS A 1 89 ? -26.736 -2.687 31.160 1.00 90.56 89 LYS A C 1
ATOM 724 O O . LYS A 1 89 ? -27.315 -2.504 32.228 1.00 90.56 89 LYS A O 1
ATOM 729 N N . ILE A 1 90 ? -27.347 -3.233 30.104 1.00 90.38 90 ILE A N 1
ATOM 730 C CA . ILE A 1 90 ? -28.729 -3.737 30.163 1.00 90.38 90 ILE A CA 1
ATOM 731 C C . ILE A 1 90 ? -28.829 -4.910 31.139 1.00 90.38 90 ILE A C 1
ATOM 733 O O . ILE A 1 90 ? -29.719 -4.917 31.989 1.00 90.38 90 ILE A O 1
ATOM 737 N N . VAL A 1 91 ? -27.917 -5.879 31.037 1.00 90.25 91 VAL A N 1
ATOM 738 C CA . VAL A 1 91 ? -27.898 -7.059 31.913 1.00 90.25 91 VAL A CA 1
ATOM 739 C C . VAL A 1 91 ? -27.716 -6.648 33.373 1.00 90.25 91 VAL A C 1
ATOM 741 O O . VAL A 1 91 ? -28.486 -7.079 34.227 1.00 90.25 91 VAL A O 1
ATOM 744 N N . GLU A 1 92 ? -26.768 -5.758 33.661 1.00 85.38 92 GLU A N 1
ATOM 745 C CA . GLU A 1 92 ? -26.508 -5.255 35.016 1.00 85.38 92 GLU A CA 1
ATOM 746 C C . GLU A 1 92 ? -27.719 -4.498 35.591 1.00 85.38 92 GLU A C 1
ATOM 748 O O . GLU A 1 92 ? -28.133 -4.734 36.727 1.00 85.38 92 GLU A O 1
ATOM 753 N N . LYS A 1 93 ? -28.373 -3.660 34.777 1.00 84.38 93 LYS A N 1
ATOM 754 C CA . LYS A 1 93 ? -29.597 -2.942 35.162 1.00 84.38 93 LYS A CA 1
ATOM 755 C C . LYS A 1 93 ? -30.774 -3.881 35.436 1.00 84.38 93 LYS A C 1
ATOM 757 O O . LYS A 1 93 ? -31.565 -3.601 36.333 1.00 84.38 93 LYS A O 1
ATOM 762 N N . ASN A 1 94 ? -30.914 -4.959 34.669 1.00 79.88 94 ASN A N 1
ATOM 763 C CA . ASN A 1 94 ? -31.976 -5.946 34.870 1.00 79.88 94 ASN A CA 1
ATOM 764 C C . ASN A 1 94 ? -31.700 -6.840 36.086 1.00 79.88 94 ASN A C 1
ATOM 766 O O . ASN A 1 94 ? -32.627 -7.122 36.838 1.00 79.88 94 ASN A O 1
ATOM 770 N N . SER A 1 95 ? -30.439 -7.206 36.332 1.00 76.50 95 SER A N 1
ATOM 771 C CA . SER A 1 95 ? -30.028 -7.936 37.538 1.00 76.50 95 SER A CA 1
ATOM 772 C C . SER A 1 95 ? -30.325 -7.141 38.813 1.00 76.50 95 SER A C 1
ATOM 774 O O . SER A 1 95 ? -30.845 -7.701 39.771 1.00 76.50 95 SER A O 1
ATOM 776 N N . ASN A 1 96 ? -30.064 -5.830 38.822 1.00 70.44 96 ASN A N 1
ATOM 777 C CA . ASN A 1 96 ? -30.340 -4.970 39.981 1.00 70.44 96 ASN A CA 1
ATOM 778 C C . ASN A 1 96 ? -31.831 -4.692 40.230 1.00 70.44 96 ASN A C 1
ATOM 780 O O . ASN A 1 96 ? -32.175 -4.187 41.289 1.00 70.44 96 ASN A O 1
ATOM 784 N N . LYS A 1 97 ? -32.712 -4.968 39.262 1.00 64.56 97 LYS A N 1
ATOM 785 C CA . LYS A 1 97 ? -34.171 -4.829 39.421 1.00 64.56 97 LYS A CA 1
ATOM 786 C C . LYS A 1 97 ? -34.858 -6.112 39.892 1.00 64.56 97 LYS A C 1
ATOM 788 O O . LYS A 1 97 ? -36.064 -6.092 40.117 1.00 64.56 97 LYS A O 1
ATOM 793 N N . SER A 1 98 ? -34.123 -7.221 39.954 1.00 57.38 98 SER A N 1
ATOM 794 C CA . SER A 1 98 ? -34.631 -8.535 40.362 1.00 57.38 98 SER A CA 1
ATOM 795 C C . SER A 1 98 ? -34.338 -8.862 41.838 1.00 57.38 98 SER A C 1
ATOM 797 O O . SER A 1 98 ? -34.679 -9.960 42.278 1.00 57.38 98 SER A O 1
ATOM 799 N N . PHE A 1 99 ? -33.733 -7.929 42.576 1.00 48.75 99 PHE A N 1
ATOM 800 C CA . PHE A 1 99 ? -33.592 -7.922 44.035 1.00 48.75 99 PHE A CA 1
ATOM 801 C C . PHE A 1 99 ? -34.442 -6.791 44.617 1.00 48.75 99 PHE A C 1
ATOM 803 O O . PHE A 1 99 ? -34.953 -6.978 45.742 1.00 48.75 99 PHE A O 1
#

Secondary structure (DSSP, 8-state):
-HHHHHHHHHHHHHHHHHHHHHHHHHTTS-----TTS-HHHHHHHHHHHHHHHHHHHHHHHHHHHHHHHHHHHHHHHHHHHHHHHHHHHHHHHHHTT--

Solvent-accessible surface area (backbone atoms only — not comparable to full-atom values): 5282 Å² total; per-residue (Å²): 111,66,68,62,54,53,49,53,53,32,50,52,42,27,50,51,9,51,49,29,30,52,52,14,54,55,60,66,55,89,69,90,73,63,94,82,61,55,67,70,59,54,51,51,50,56,48,45,38,53,48,34,28,53,53,10,52,51,41,27,51,52,22,55,53,51,48,53,50,52,53,51,52,53,51,52,53,52,52,52,51,52,50,51,54,51,51,51,52,51,52,54,56,52,58,68,70,76,112

Nearest PDB structures (foldseek):
  7a0g-assembly1_III  TM=8.622E-01  e=1.375E+00  Serratia marcescens
  6grj-assembly1_I  TM=8.126E-01  e=1.375E+00  Aeromonas hydrophila
  6grj-assembly1_B  TM=7.796E-01  e=2.594E+00  Aeromonas hydrophila
  6yvd-assembly1_D  TM=7.420E-01  e=5.214E+00  Saccharomyces cerevisiae S288C
  7a0g-assembly1_JJJ  TM=4.789E-01  e=1.772E+00  Serratia marcescens

Foldseek 3Di:
DVLVVLLVVLVVQLVQLVVLLVVLVVLVPDDDDDPPDDPVNVVVSVVSSPVSNVSSVVSNVVSVVVNVVSVVVVVVVVVVVVVVVVVVVVVVVVVVVVD

Organism: NCBI:txid1045775

Mean predicted aligned error: 8.79 Å

Sequence (99 aa):
MYYNTTRKILYVMILAGIFLIIFGIWQYFPHSYSSETPDSVFMSLTAKRVVFPLVGVILTAIGITLLKFVDEVEKETISLRDEIIHLRKIVEKNSNKSF

Radius of gyration: 25.94 Å; Cα contacts (8 Å, |Δi|>4): 56; chains: 1; bounding box: 66×18×72 Å